Protein AF-A3JB88-F1 (afdb_monomer)

pLDDT: mean 96.08, std 3.91, range [72.88, 98.44]

Sequence (92 aa):
MVTVARALNRLLPEQVFCDAFTFDSFWLHRLFRAAAIEPEFQLESVSVLLNSRQVKLWPDARQHVITELGLPVHRAENDALILSHTWQRLSR

Mean predicted aligned error: 2.75 Å

Structure (mmCIF, N/CA/C/O backbone):
data_AF-A3JB88-F1
#
_entry.id   AF-A3JB88-F1
#
loop_
_atom_site.group_PDB
_atom_site.id
_atom_site.type_symbol
_atom_site.label_atom_id
_atom_site.label_alt_id
_atom_site.label_comp_id
_atom_site.label_asym_id
_atom_site.label_entity_id
_atom_site.label_seq_id
_atom_site.pdbx_PDB_ins_code
_atom_site.Cartn_x
_atom_site.Cartn_y
_atom_site.Cartn_z
_atom_site.occupancy
_atom_site.B_iso_or_equiv
_atom_site.auth_seq_id
_atom_site.auth_comp_id
_atom_site.auth_asym_id
_atom_site.auth_atom_id
_atom_site.pdbx_PDB_model_num
ATOM 1 N N . MET A 1 1 ? 13.345 -6.729 -13.714 1.00 77.06 1 MET A N 1
ATOM 2 C CA . MET A 1 1 ? 12.7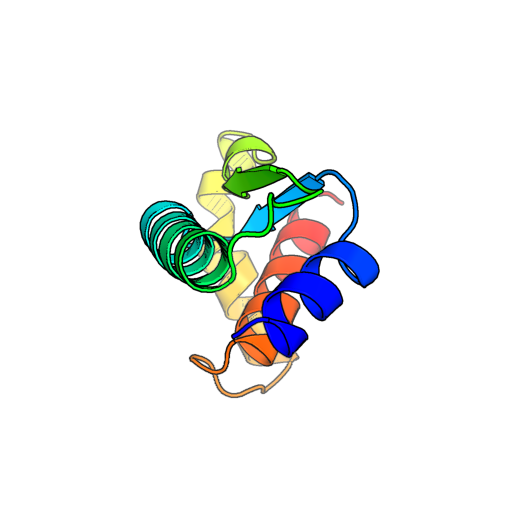87 -5.381 -13.456 1.00 77.06 1 MET A CA 1
ATOM 3 C C . MET A 1 1 ? 11.697 -5.025 -14.457 1.00 77.06 1 MET A C 1
ATOM 5 O O . MET A 1 1 ? 10.557 -4.901 -14.035 1.00 77.06 1 MET A O 1
ATOM 9 N N . VAL A 1 2 ? 11.984 -4.995 -15.765 1.00 95.19 2 VAL A N 1
ATOM 10 C CA . VAL A 1 2 ? 10.995 -4.677 -16.822 1.00 95.19 2 VAL A CA 1
ATOM 11 C C . VAL A 1 2 ? 9.701 -5.503 -16.736 1.00 95.19 2 VAL A C 1
ATOM 13 O O . VAL A 1 2 ? 8.614 -4.936 -16.786 1.00 95.19 2 VAL A O 1
ATOM 16 N N . THR A 1 3 ? 9.791 -6.827 -16.554 1.00 97.62 3 THR A N 1
ATOM 17 C CA . THR A 1 3 ? 8.603 -7.699 -16.453 1.00 97.62 3 THR A CA 1
ATOM 18 C C . THR A 1 3 ? 7.689 -7.319 -15.290 1.00 97.62 3 THR A C 1
ATOM 20 O O . THR A 1 3 ? 6.474 -7.324 -15.454 1.00 97.62 3 THR A O 1
ATOM 23 N N . VAL A 1 4 ? 8.271 -6.957 -14.141 1.00 97.62 4 VAL A N 1
ATOM 24 C CA . VAL A 1 4 ? 7.517 -6.579 -12.938 1.00 97.62 4 VAL A CA 1
ATOM 25 C C . VAL A 1 4 ? 6.867 -5.213 -13.133 1.00 97.62 4 VAL A C 1
ATOM 27 O O . VAL A 1 4 ? 5.665 -5.105 -12.944 1.00 97.62 4 VAL A O 1
ATOM 30 N N . ALA A 1 5 ? 7.611 -4.206 -13.605 1.00 98.38 5 ALA A N 1
ATOM 31 C CA . ALA A 1 5 ? 7.066 -2.871 -13.874 1.00 98.38 5 ALA A CA 1
ATOM 32 C C . ALA A 1 5 ? 5.869 -2.919 -14.844 1.00 98.38 5 ALA A C 1
ATOM 34 O O . ALA A 1 5 ? 4.805 -2.380 -14.556 1.00 98.38 5 ALA A O 1
ATOM 35 N N . ARG A 1 6 ? 5.994 -3.668 -15.950 1.00 98.38 6 ARG A N 1
ATOM 36 C CA . ARG A 1 6 ? 4.881 -3.862 -16.895 1.00 98.38 6 ARG A CA 1
ATOM 37 C C . ARG A 1 6 ? 3.718 -4.649 -16.298 1.00 98.38 6 ARG A C 1
ATOM 39 O O . ARG A 1 6 ? 2.582 -4.430 -16.695 1.00 98.38 6 ARG A O 1
ATOM 46 N N . ALA A 1 7 ? 3.986 -5.618 -15.424 1.00 98.44 7 ALA A N 1
ATOM 47 C CA . ALA A 1 7 ? 2.921 -6.356 -14.756 1.00 98.44 7 ALA A CA 1
ATOM 48 C C . ALA A 1 7 ? 2.136 -5.443 -13.808 1.00 98.44 7 ALA A C 1
ATOM 50 O O . ALA A 1 7 ? 0.915 -5.497 -13.830 1.00 98.44 7 ALA A O 1
ATOM 51 N N . LEU A 1 8 ? 2.817 -4.573 -13.057 1.00 98.00 8 LEU A N 1
ATOM 52 C CA . LEU A 1 8 ? 2.164 -3.590 -12.193 1.00 98.00 8 LEU A CA 1
ATOM 53 C C . LEU A 1 8 ? 1.277 -2.635 -12.999 1.00 98.00 8 LEU A C 1
ATOM 55 O O . LEU A 1 8 ? 0.100 -2.541 -12.682 1.00 98.00 8 LEU A O 1
ATOM 59 N N . ASN A 1 9 ? 1.782 -2.038 -14.087 1.00 98.38 9 ASN A N 1
ATOM 60 C CA . ASN A 1 9 ? 0.966 -1.169 -14.953 1.00 98.38 9 ASN A CA 1
ATOM 61 C C . ASN A 1 9 ? -0.265 -1.884 -15.535 1.00 98.38 9 ASN A C 1
ATOM 63 O O . ASN A 1 9 ? -1.311 -1.275 -15.697 1.00 98.38 9 ASN A O 1
ATOM 67 N N . ARG A 1 10 ? -0.170 -3.187 -15.838 1.00 98.31 10 ARG A N 1
ATOM 68 C CA . ARG A 1 10 ? -1.316 -3.952 -16.360 1.00 98.31 10 ARG A CA 1
ATOM 69 C C . ARG A 1 10 ? -2.334 -4.363 -15.298 1.00 98.31 10 ARG A C 1
ATOM 71 O O . ARG A 1 10 ? -3.489 -4.585 -15.642 1.00 98.31 10 ARG A O 1
ATOM 78 N N . LEU A 1 11 ? -1.887 -4.617 -14.069 1.00 97.88 11 LEU A N 1
ATOM 79 C CA . LEU A 1 11 ? -2.711 -5.230 -13.022 1.00 97.88 11 LEU A CA 1
ATOM 80 C C . LEU A 1 11 ? -3.328 -4.203 -12.077 1.00 97.88 11 LEU A C 1
ATOM 82 O O . LEU A 1 11 ? -4.376 -4.476 -11.496 1.00 97.88 11 LEU A O 1
ATOM 86 N N . LEU A 1 12 ? -2.662 -3.067 -11.878 1.00 97.38 12 LEU A N 1
ATOM 87 C CA . LEU A 1 12 ? -3.115 -2.039 -10.956 1.00 97.38 12 LEU A CA 1
ATOM 88 C C . LEU A 1 12 ? -4.037 -1.037 -11.666 1.00 97.38 12 LEU A C 1
ATOM 90 O O . LEU A 1 12 ? -3.787 -0.690 -12.819 1.00 97.38 12 LEU A O 1
ATOM 94 N N . PRO A 1 13 ? -5.098 -0.567 -10.991 1.00 97.38 13 PRO A N 1
ATOM 95 C CA . PRO A 1 13 ? -5.900 0.551 -11.476 1.00 97.38 13 PRO A CA 1
ATOM 96 C C . PRO A 1 13 ? -5.119 1.872 -11.392 1.00 97.38 13 PRO A C 1
ATOM 98 O O . PRO A 1 13 ? -4.068 1.944 -10.760 1.00 97.38 13 PRO A O 1
ATOM 101 N N . GLU A 1 14 ? -5.684 2.937 -11.968 1.00 97.69 14 GLU A N 1
ATOM 102 C CA . GLU A 1 14 ? -5.081 4.280 -12.006 1.00 97.69 14 GLU A CA 1
ATOM 103 C C . GLU A 1 14 ? -4.743 4.843 -10.613 1.00 97.69 14 GLU A C 1
ATOM 105 O O . GLU A 1 14 ? -3.784 5.596 -10.477 1.00 97.69 14 GLU A O 1
ATOM 110 N N . GLN A 1 15 ? -5.479 4.460 -9.565 1.00 97.50 15 GLN A N 1
ATOM 111 C CA . GLN A 1 15 ? -5.202 4.877 -8.190 1.00 97.50 15 GLN A CA 1
ATOM 112 C C . GLN A 1 15 ? -5.165 3.677 -7.243 1.00 97.50 15 GLN A C 1
ATOM 114 O O . GLN A 1 15 ? -6.095 2.870 -7.200 1.00 97.50 15 GLN A O 1
ATOM 119 N N . VAL A 1 16 ? -4.091 3.576 -6.460 1.00 97.69 16 VAL A N 1
ATOM 120 C CA . VAL A 1 16 ? -3.856 2.500 -5.490 1.00 97.69 16 VAL A CA 1
ATOM 121 C C . VAL A 1 16 ? -3.426 3.059 -4.139 1.00 97.69 16 VAL A C 1
ATOM 123 O O . VAL A 1 16 ? -2.762 4.090 -4.054 1.00 97.69 16 VAL A O 1
ATOM 126 N N . PHE A 1 17 ? -3.785 2.352 -3.068 1.00 97.94 17 PHE A N 1
ATOM 127 C CA . PHE A 1 17 ? -3.543 2.788 -1.694 1.00 97.94 17 PHE A CA 1
ATOM 128 C C . PHE A 1 17 ? -2.671 1.789 -0.934 1.00 97.94 17 PHE A C 1
ATOM 130 O O . PHE A 1 17 ? -2.794 0.578 -1.120 1.00 97.94 17 PHE A O 1
ATOM 137 N N . CYS A 1 18 ? -1.822 2.300 -0.047 1.00 97.75 18 CYS A N 1
ATOM 138 C CA . CYS A 1 18 ? -0.939 1.515 0.820 1.00 97.75 18 CYS A CA 1
ATOM 139 C C . CYS A 1 18 ? -0.904 2.079 2.249 1.00 97.75 18 CYS A C 1
ATOM 141 O O . CYS A 1 18 ? -1.320 3.213 2.485 1.00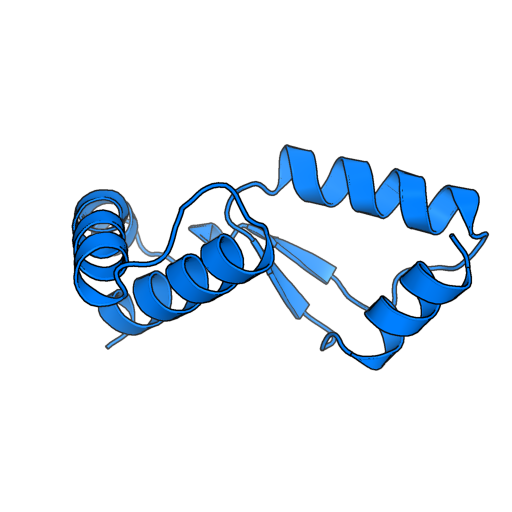 97.75 18 CYS A O 1
ATOM 143 N N . ASP A 1 19 ? -0.402 1.310 3.215 1.00 95.12 19 ASP A N 1
ATOM 144 C CA . ASP A 1 19 ? -0.227 1.748 4.607 1.00 95.12 19 ASP A CA 1
ATOM 145 C C . ASP A 1 19 ? 1.217 2.166 4.951 1.00 95.12 19 ASP A C 1
ATOM 147 O O . ASP A 1 19 ? 1.449 2.711 6.031 1.00 95.12 19 ASP A O 1
ATOM 151 N N . ALA A 1 20 ? 2.168 2.007 4.020 1.00 95.69 20 ALA A N 1
ATOM 152 C CA . ALA A 1 20 ? 3.580 2.357 4.186 1.00 95.69 20 ALA A CA 1
ATOM 153 C C . ALA A 1 20 ? 4.111 3.269 3.059 1.00 95.69 20 ALA A C 1
ATOM 155 O O . ALA A 1 20 ? 5.212 3.066 2.543 1.00 95.69 20 ALA A O 1
ATOM 156 N N . PHE A 1 21 ? 3.355 4.320 2.711 1.00 97.00 21 PHE A N 1
ATOM 157 C CA . PHE A 1 21 ? 3.591 5.192 1.547 1.00 97.00 21 PHE A CA 1
ATOM 158 C C . PHE A 1 21 ? 5.053 5.595 1.302 1.00 97.00 21 PHE A C 1
ATOM 160 O O . PHE A 1 21 ? 5.540 5.470 0.180 1.00 97.00 21 PHE A O 1
ATOM 167 N N . THR A 1 22 ? 5.786 6.037 2.328 1.00 97.12 22 THR A N 1
ATOM 168 C CA . THR A 1 22 ? 7.199 6.442 2.188 1.00 97.12 22 THR A CA 1
ATOM 169 C C . THR A 1 22 ? 8.092 5.306 1.679 1.00 97.12 22 THR A C 1
ATOM 171 O O . THR A 1 22 ? 8.986 5.538 0.869 1.00 97.12 22 THR A O 1
ATOM 174 N N . PHE A 1 23 ? 7.859 4.074 2.134 1.00 97.06 23 PHE A N 1
ATOM 175 C CA . PHE A 1 23 ? 8.637 2.908 1.718 1.00 97.06 23 PHE A CA 1
ATOM 176 C C . PHE A 1 23 ? 8.191 2.400 0.347 1.00 97.06 23 PHE A C 1
ATOM 178 O O . PHE A 1 23 ? 9.032 2.163 -0.522 1.00 97.06 23 PHE A O 1
ATOM 185 N N . ASP A 1 24 ? 6.883 2.276 0.133 1.00 97.62 24 ASP A N 1
ATOM 186 C CA . ASP A 1 24 ? 6.335 1.733 -1.110 1.00 97.62 24 ASP A CA 1
ATOM 187 C C . ASP A 1 24 ? 6.634 2.649 -2.302 1.00 97.62 24 ASP A C 1
ATOM 189 O O . ASP A 1 24 ? 7.118 2.186 -3.337 1.00 97.62 24 ASP A O 1
ATOM 193 N N . SER A 1 25 ? 6.464 3.966 -2.140 1.00 97.81 25 SER A N 1
ATOM 194 C CA . SER A 1 25 ? 6.812 4.949 -3.176 1.00 97.81 25 SER A CA 1
ATOM 195 C C . SER A 1 25 ? 8.305 4.927 -3.518 1.00 97.81 25 SER A C 1
ATOM 197 O O . SER A 1 25 ? 8.671 4.968 -4.695 1.00 97.81 25 SER A O 1
ATOM 199 N N . PHE A 1 26 ? 9.180 4.786 -2.518 1.00 98.19 26 PHE A N 1
ATOM 200 C CA . PHE A 1 26 ? 10.622 4.676 -2.723 1.00 98.19 26 PHE A CA 1
ATOM 201 C C . PHE A 1 26 ? 10.991 3.447 -3.568 1.00 98.19 26 PHE A C 1
ATOM 203 O O . PHE A 1 26 ? 11.761 3.558 -4.530 1.00 98.19 26 PHE A O 1
ATOM 210 N N . TRP A 1 27 ? 10.441 2.273 -3.245 1.00 97.88 27 TRP A N 1
ATOM 211 C CA . TRP A 1 27 ? 10.744 1.043 -3.980 1.00 97.88 27 TRP A CA 1
ATOM 212 C C . TRP A 1 27 ? 10.137 1.025 -5.380 1.00 97.88 27 TRP A C 1
ATOM 214 O O . TRP A 1 27 ? 10.813 0.598 -6.321 1.00 97.88 27 TRP A O 1
ATOM 224 N N . LEU A 1 28 ? 8.921 1.550 -5.547 1.00 97.94 28 LEU A N 1
ATOM 225 C CA . LEU A 1 28 ? 8.314 1.727 -6.864 1.00 97.94 28 LEU A CA 1
ATOM 226 C C . LEU A 1 28 ? 9.144 2.669 -7.734 1.00 97.94 28 LEU A C 1
ATOM 228 O O . LEU A 1 28 ? 9.485 2.302 -8.858 1.00 97.94 28 LEU A O 1
ATOM 232 N N . HIS A 1 29 ? 9.561 3.823 -7.208 1.00 98.06 29 HIS A N 1
ATOM 233 C CA . HIS A 1 29 ? 10.418 4.749 -7.945 1.00 98.06 29 HIS A CA 1
ATOM 234 C C . HIS A 1 29 ? 11.699 4.059 -8.433 1.00 98.06 29 HIS A C 1
ATOM 236 O O . HIS A 1 29 ? 12.059 4.159 -9.608 1.00 98.06 29 HIS A O 1
ATOM 242 N N . ARG A 1 30 ? 12.378 3.300 -7.560 1.00 98.31 30 ARG A N 1
ATOM 243 C CA . ARG A 1 30 ? 13.584 2.552 -7.951 1.00 98.31 30 ARG A CA 1
ATOM 244 C C . ARG A 1 30 ? 13.299 1.494 -9.016 1.00 98.31 30 ARG A C 1
ATOM 246 O O . ARG A 1 30 ? 14.103 1.360 -9.938 1.00 98.31 30 ARG A O 1
ATOM 253 N N . LEU A 1 31 ? 12.192 0.758 -8.906 1.00 98.25 31 LEU A N 1
ATOM 254 C CA . LEU A 1 31 ? 11.791 -0.262 -9.878 1.00 98.25 31 LEU A CA 1
ATOM 255 C C . LEU A 1 31 ? 11.538 0.346 -11.263 1.00 98.25 31 LEU A C 1
ATOM 257 O O . LEU A 1 31 ? 12.110 -0.129 -12.245 1.00 98.25 31 LEU A O 1
ATOM 261 N N . PHE A 1 32 ? 10.706 1.386 -11.338 1.00 98.44 32 PHE A N 1
ATOM 262 C CA . PHE A 1 32 ? 10.318 2.027 -12.596 1.00 98.44 32 PHE A CA 1
ATOM 263 C C . PHE A 1 32 ? 11.495 2.752 -13.252 1.00 98.44 32 PHE A C 1
ATOM 265 O O . PHE A 1 32 ? 11.762 2.541 -14.437 1.00 98.44 32 PHE A O 1
ATOM 272 N N . ARG A 1 33 ? 12.311 3.462 -12.460 1.00 98.25 33 ARG A N 1
ATOM 273 C CA . ARG A 1 33 ? 13.556 4.074 -12.944 1.00 98.25 33 ARG A CA 1
ATOM 274 C C . ARG A 1 33 ? 14.524 3.035 -13.515 1.00 98.25 33 ARG A C 1
ATOM 276 O O . ARG A 1 33 ? 15.084 3.249 -14.584 1.00 98.25 33 ARG A O 1
ATOM 283 N N . ALA A 1 34 ? 14.715 1.902 -12.834 1.00 98.19 34 ALA A N 1
ATOM 284 C CA . ALA A 1 34 ? 15.588 0.827 -13.316 1.00 98.19 34 ALA A CA 1
ATOM 285 C C . ALA A 1 34 ? 15.024 0.090 -14.544 1.00 98.19 34 ALA A C 1
ATOM 287 O O . ALA A 1 34 ? 1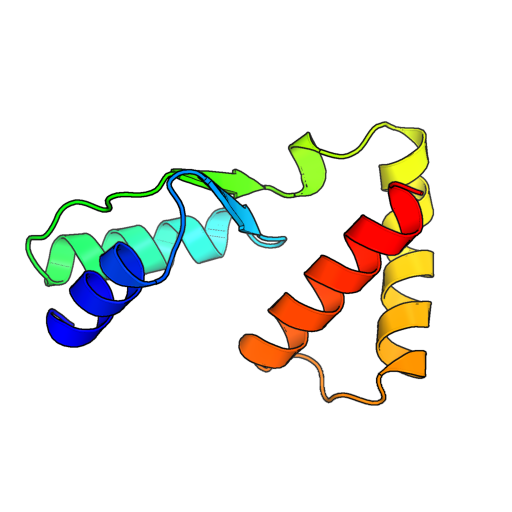5.779 -0.541 -15.282 1.00 98.19 34 ALA A O 1
ATOM 288 N N . ALA A 1 35 ? 13.706 0.132 -14.753 1.00 98.12 35 ALA A N 1
ATOM 289 C CA . ALA A 1 35 ? 13.038 -0.460 -15.906 1.00 98.12 35 ALA A CA 1
ATOM 290 C C . ALA A 1 35 ? 12.921 0.492 -17.110 1.00 98.12 35 ALA A C 1
ATOM 292 O O . ALA A 1 35 ? 12.558 0.012 -18.182 1.00 98.12 35 ALA A O 1
ATOM 293 N N . ALA A 1 36 ? 13.218 1.789 -16.940 1.00 97.94 36 ALA A N 1
ATOM 294 C CA . ALA A 1 36 ? 12.973 2.844 -17.928 1.00 97.94 36 ALA A CA 1
ATOM 295 C C . ALA A 1 36 ? 11.518 2.843 -18.446 1.00 97.94 36 ALA A C 1
ATOM 297 O O . ALA A 1 36 ? 11.264 2.922 -19.647 1.00 97.94 36 ALA A O 1
ATOM 298 N N . ILE A 1 37 ? 10.568 2.686 -17.522 1.00 97.88 37 ILE A N 1
ATOM 299 C CA . ILE A 1 37 ? 9.120 2.690 -17.765 1.00 97.88 37 ILE A CA 1
ATOM 300 C C . ILE A 1 37 ? 8.504 3.702 -16.802 1.00 97.88 37 ILE A C 1
ATOM 302 O O . ILE A 1 37 ? 8.950 3.793 -15.660 1.00 97.88 37 ILE A O 1
ATOM 306 N N . GLU A 1 38 ? 7.475 4.418 -17.245 1.00 97.88 38 GLU A N 1
ATOM 307 C CA . GLU A 1 38 ? 6.679 5.282 -16.373 1.00 97.88 38 GLU A CA 1
ATOM 308 C C . GLU A 1 38 ? 5.550 4.477 -15.700 1.00 97.88 38 GLU A C 1
ATOM 310 O O . GLU A 1 38 ? 4.935 3.622 -16.351 1.00 97.88 38 GLU A O 1
ATOM 315 N N . PRO A 1 39 ? 5.272 4.701 -14.406 1.00 97.62 39 PRO A N 1
ATOM 316 C CA . PRO A 1 39 ? 4.116 4.104 -13.750 1.00 97.62 39 PRO A CA 1
ATOM 317 C C . PRO A 1 39 ? 2.813 4.649 -14.352 1.00 97.62 39 PRO A C 1
ATOM 319 O O . PRO A 1 39 ? 2.665 5.850 -14.555 1.00 97.62 39 PRO A O 1
ATOM 322 N N . GLU A 1 40 ? 1.854 3.760 -14.604 1.00 98.44 40 GLU A N 1
ATOM 323 C CA . GLU A 1 40 ? 0.515 4.102 -15.127 1.00 98.44 40 GLU A CA 1
ATOM 324 C C . GLU A 1 40 ? -0.534 4.257 -14.010 1.00 98.44 40 GLU A C 1
ATOM 326 O O . GLU A 1 40 ? -1.734 4.292 -14.262 1.00 98.44 40 GLU A O 1
ATOM 331 N N . PHE A 1 41 ? -0.077 4.342 -12.761 1.00 98.44 41 PHE A N 1
ATOM 332 C CA . PHE A 1 41 ? -0.916 4.468 -11.577 1.00 98.44 41 PHE A CA 1
ATOM 333 C C . PHE A 1 41 ? -0.306 5.444 -10.569 1.00 98.44 41 PHE A C 1
ATOM 335 O O . PHE A 1 41 ? 0.909 5.650 -10.524 1.00 98.44 41 PHE A O 1
ATOM 342 N N . GLN A 1 42 ? -1.159 6.001 -9.718 1.00 98.00 42 GLN A N 1
ATOM 343 C CA . GLN A 1 42 ? -0.797 6.834 -8.583 1.00 98.00 42 GLN A CA 1
ATOM 344 C C . GLN A 1 42 ? -0.887 6.015 -7.299 1.00 98.00 42 GLN A C 1
ATOM 346 O O . GLN A 1 42 ? -1.908 5.382 -7.022 1.00 98.00 42 GLN A O 1
ATOM 351 N N . LEU A 1 43 ? 0.186 6.032 -6.510 1.00 98.31 43 LEU A N 1
ATOM 352 C CA . LEU A 1 43 ? 0.191 5.470 -5.165 1.00 98.31 43 LEU A CA 1
ATOM 353 C C . LEU A 1 43 ? -0.155 6.566 -4.159 1.00 98.31 43 LEU A C 1
ATOM 355 O O . LEU A 1 43 ? 0.419 7.651 -4.216 1.00 98.31 43 LEU A O 1
ATOM 359 N N . GLU A 1 44 ? -1.018 6.258 -3.198 1.00 98.19 44 GLU A N 1
ATOM 360 C CA . GLU A 1 44 ? -1.338 7.155 -2.093 1.00 98.19 44 GLU A CA 1
ATOM 361 C C . GLU A 1 44 ? -1.425 6.408 -0.753 1.00 98.19 44 GLU A C 1
ATOM 363 O O . GLU A 1 44 ? -1.512 5.178 -0.692 1.00 98.19 44 GLU A O 1
ATOM 368 N N . SER A 1 45 ? -1.353 7.147 0.354 1.00 97.44 45 SER A N 1
ATOM 369 C CA . SER A 1 45 ? -1.543 6.575 1.688 1.00 97.44 45 SER A CA 1
ATOM 370 C C . SER A 1 45 ? -3.020 6.294 1.938 1.00 97.44 45 SER A C 1
ATOM 372 O O . SER A 1 45 ? -3.855 7.173 1.751 1.00 97.44 45 SER A O 1
ATOM 374 N N . VAL A 1 46 ? -3.356 5.125 2.483 1.00 96.94 46 VAL A N 1
ATOM 375 C CA . VAL A 1 46 ? -4.725 4.797 2.916 1.00 96.94 46 VAL A CA 1
ATOM 376 C C . VAL A 1 46 ? -5.274 5.812 3.922 1.00 96.94 46 VAL A C 1
ATOM 378 O O . VAL A 1 46 ? -6.484 5.997 4.011 1.00 96.94 46 VAL A O 1
ATOM 381 N N . SER A 1 47 ? -4.401 6.517 4.652 1.00 94.94 47 SER A N 1
ATOM 382 C CA . SER A 1 47 ? -4.799 7.546 5.616 1.00 94.94 47 SER A CA 1
ATOM 383 C C . SER A 1 47 ? -5.635 8.666 4.998 1.00 94.94 47 SER A C 1
ATOM 385 O O . SER A 1 47 ? -6.428 9.265 5.716 1.00 94.94 47 SER A O 1
ATOM 387 N N . VAL A 1 48 ? -5.491 8.948 3.694 1.00 96.25 48 VAL A N 1
ATOM 388 C CA . VAL A 1 48 ? -6.290 9.986 3.012 1.00 96.25 48 VAL A CA 1
ATOM 389 C C . VAL A 1 48 ? -7.764 9.598 2.885 1.00 96.25 48 VAL A C 1
ATOM 391 O O . VAL A 1 48 ? -8.620 10.465 2.747 1.00 96.25 48 VAL A O 1
ATOM 394 N N . LEU A 1 49 ? -8.071 8.300 2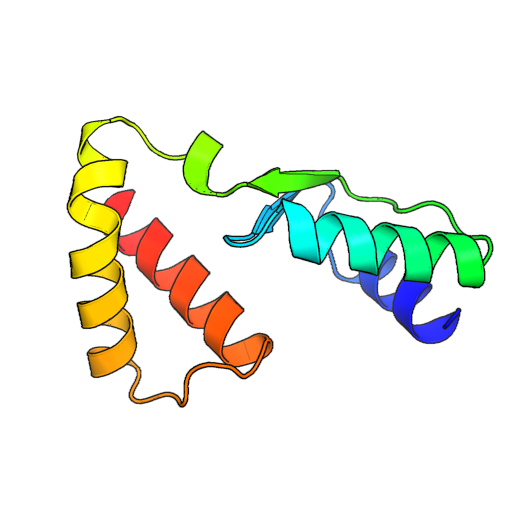.972 1.00 96.31 49 LEU A N 1
ATOM 395 C CA . LEU A 1 49 ? -9.434 7.772 2.923 1.00 96.31 49 LEU A CA 1
ATOM 396 C C . LEU A 1 49 ? -10.121 7.774 4.294 1.00 96.31 49 LEU A C 1
ATOM 398 O O . LEU A 1 49 ? -11.298 7.432 4.385 1.00 96.31 49 LEU A O 1
ATOM 402 N N . LEU A 1 50 ? -9.393 8.098 5.366 1.00 96.75 50 LEU A N 1
ATOM 403 C CA . LEU A 1 50 ? -9.866 7.955 6.738 1.00 96.75 50 LEU A CA 1
ATOM 404 C C . LEU A 1 50 ? -10.175 9.314 7.358 1.00 96.75 50 LEU A C 1
ATOM 406 O O . LEU A 1 50 ? -9.350 10.225 7.364 1.00 96.75 50 LEU A O 1
ATOM 410 N N . ASN A 1 51 ? -11.341 9.425 7.989 1.00 96.69 51 ASN A N 1
ATOM 411 C CA . ASN A 1 51 ? -11.634 10.545 8.876 1.00 96.69 51 ASN A CA 1
ATOM 412 C C . ASN A 1 51 ? -10.978 10.359 10.260 1.00 96.69 51 ASN A C 1
ATOM 414 O O . ASN A 1 51 ? -10.561 9.263 10.644 1.00 96.69 51 ASN A O 1
ATOM 418 N N . SER A 1 52 ? -10.954 11.420 11.071 1.00 96.00 52 SER A N 1
ATOM 419 C CA . SER A 1 52 ? -10.308 11.420 12.394 1.00 96.00 52 SER A CA 1
ATOM 420 C C . SER A 1 52 ? -10.834 10.352 13.361 1.00 96.00 52 SER A C 1
ATOM 422 O O . SER A 1 52 ? -10.111 9.938 14.266 1.00 96.00 52 SER A O 1
ATOM 424 N N . ARG A 1 53 ? -12.089 9.905 13.211 1.00 96.31 53 ARG A N 1
ATOM 425 C CA . ARG A 1 53 ? -12.646 8.805 14.013 1.00 96.31 53 ARG A CA 1
ATOM 426 C C . ARG A 1 53 ? -12.113 7.462 13.521 1.00 96.31 53 ARG A C 1
ATOM 428 O O . ARG A 1 53 ? -11.677 6.662 14.340 1.00 96.31 53 ARG A O 1
ATOM 435 N N . GLN A 1 54 ? -12.114 7.228 12.212 1.00 97.19 54 GLN A N 1
ATOM 436 C CA . GLN A 1 54 ? -11.611 5.992 11.608 1.00 97.19 54 GLN A CA 1
ATOM 437 C C . GLN A 1 54 ? -10.114 5.801 11.870 1.00 97.19 54 GLN A C 1
ATOM 439 O O . GLN A 1 54 ? -9.707 4.696 12.207 1.00 97.19 54 GLN A O 1
ATOM 444 N N . VAL A 1 55 ? -9.312 6.872 11.830 1.00 96.00 55 VAL A N 1
ATOM 445 C CA . VAL A 1 55 ? -7.883 6.820 12.193 1.00 96.00 55 VAL A CA 1
ATOM 446 C C . VAL A 1 55 ? -7.681 6.292 13.617 1.00 96.00 55 VAL A C 1
ATOM 448 O O . VAL A 1 55 ? -6.809 5.460 13.845 1.00 96.00 55 VAL A O 1
ATOM 451 N N . LYS A 1 56 ? -8.511 6.721 14.578 1.00 96.62 56 LYS A N 1
ATOM 452 C CA . LYS A 1 56 ? -8.434 6.239 15.970 1.00 96.62 56 LYS A CA 1
ATOM 453 C C . LYS A 1 56 ? -8.829 4.769 16.110 1.00 96.62 56 LYS A C 1
ATOM 455 O O . LYS A 1 56 ? -8.269 4.081 16.951 1.00 96.62 56 LYS A O 1
ATOM 460 N N . LEU A 1 57 ? -9.783 4.303 15.304 1.00 97.19 57 LEU A N 1
ATOM 461 C CA . LEU A 1 57 ? -10.275 2.919 15.323 1.00 97.19 57 LEU A CA 1
ATOM 462 C C . LEU A 1 57 ? -9.402 1.954 14.506 1.00 97.19 57 LEU A C 1
ATOM 464 O O . LEU A 1 57 ? -9.574 0.739 14.598 1.00 97.19 57 LEU A O 1
ATOM 468 N N . TRP A 1 58 ? -8.486 2.482 13.693 1.00 97.31 58 TRP A N 1
ATOM 469 C CA . TRP A 1 58 ? -7.668 1.705 12.767 1.00 97.31 58 TRP A CA 1
ATOM 470 C C . TRP A 1 58 ? -6.838 0.598 13.428 1.00 97.31 58 TRP A C 1
ATOM 472 O O . TRP A 1 58 ? -6.909 -0.532 12.938 1.00 97.31 58 TRP A O 1
ATOM 482 N N . PRO A 1 59 ? -6.087 0.847 14.522 1.00 96.50 59 PRO A N 1
ATOM 483 C CA . PRO A 1 59 ? -5.257 -0.192 15.132 1.00 96.50 59 PRO A CA 1
ATOM 484 C C . PRO A 1 59 ? -6.082 -1.394 15.610 1.00 96.50 59 PRO A C 1
ATOM 486 O O . PRO A 1 59 ? -5.745 -2.536 15.296 1.00 96.50 59 PRO A O 1
ATOM 489 N N . ASP A 1 60 ? -7.208 -1.133 16.279 1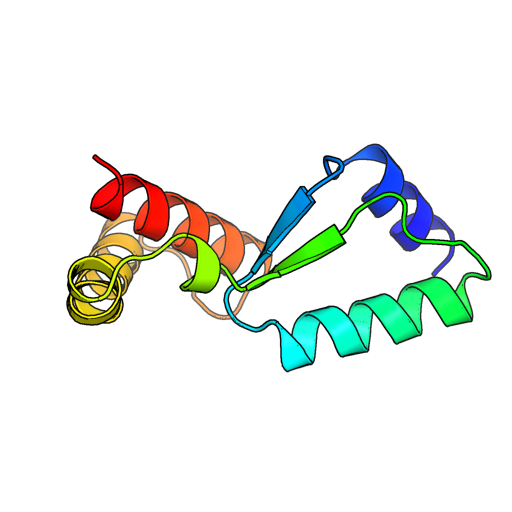.00 97.44 60 ASP A N 1
ATOM 490 C CA . ASP A 1 60 ? -8.094 -2.174 16.808 1.00 97.44 60 ASP A CA 1
ATOM 491 C C . ASP A 1 60 ? -8.757 -2.968 15.676 1.00 97.44 60 ASP A C 1
ATOM 493 O O . ASP A 1 60 ? -8.782 -4.201 15.691 1.00 97.44 60 ASP A O 1
ATOM 497 N N . ALA A 1 61 ? -9.251 -2.274 14.644 1.00 96.94 61 ALA A N 1
ATOM 498 C CA . ALA A 1 61 ? -9.837 -2.918 13.474 1.00 96.94 61 ALA A CA 1
ATOM 499 C C . ALA A 1 61 ? -8.821 -3.808 12.747 1.00 96.94 61 ALA A C 1
ATOM 501 O O . ALA A 1 61 ? -9.157 -4.935 12.374 1.00 96.94 61 ALA A O 1
ATOM 502 N N . ARG A 1 62 ? -7.576 -3.337 12.591 1.00 96.75 62 ARG A N 1
ATOM 503 C CA . ARG A 1 62 ? -6.497 -4.110 11.970 1.00 96.75 62 ARG A CA 1
ATOM 504 C C . A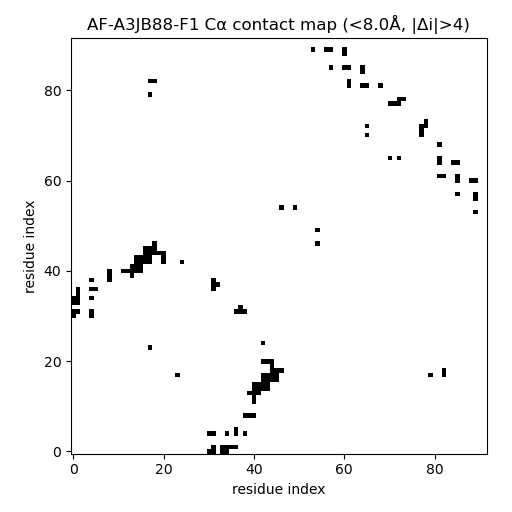RG A 1 62 ? -6.187 -5.363 12.777 1.00 96.75 62 ARG A C 1
ATOM 506 O O . ARG A 1 62 ? -6.092 -6.443 12.199 1.00 96.75 62 ARG A O 1
ATOM 513 N N . GLN A 1 63 ? -6.067 -5.242 14.098 1.00 96.38 63 GLN A N 1
ATOM 514 C CA . GLN A 1 63 ? -5.781 -6.386 14.959 1.00 96.38 63 GLN A CA 1
ATOM 515 C C . GLN A 1 63 ? -6.896 -7.437 14.896 1.00 96.38 63 GLN A C 1
ATOM 517 O O . GLN A 1 63 ? -6.607 -8.630 14.826 1.00 96.38 63 GLN A O 1
ATOM 522 N N . HIS A 1 64 ? -8.163 -7.013 14.854 1.00 96.31 64 HIS A N 1
ATOM 523 C CA . HIS A 1 64 ? -9.283 -7.933 14.655 1.00 96.31 64 HIS A CA 1
ATOM 524 C C . HIS A 1 64 ? -9.216 -8.651 13.305 1.00 96.31 64 HIS A C 1
ATOM 526 O O . HIS A 1 64 ? -9.406 -9.862 13.263 1.00 96.31 64 HIS A O 1
ATOM 532 N N . VAL A 1 65 ? -8.910 -7.936 12.218 1.00 96.88 65 VAL A N 1
ATOM 533 C CA . VAL A 1 65 ? -8.759 -8.537 10.882 1.00 96.88 65 VAL A CA 1
ATOM 534 C C . VAL A 1 65 ? -7.604 -9.541 10.846 1.00 96.88 65 VAL A C 1
ATOM 536 O O . VAL A 1 65 ? -7.771 -10.624 10.297 1.00 96.88 65 VAL A O 1
ATOM 539 N N . ILE A 1 66 ? -6.456 -9.222 11.452 1.00 95.94 66 ILE A N 1
ATOM 540 C CA . ILE A 1 66 ? -5.309 -10.143 11.534 1.00 95.94 66 ILE A CA 1
ATOM 541 C C . ILE A 1 66 ? -5.717 -11.442 12.234 1.00 95.94 66 ILE A C 1
ATOM 543 O O . ILE A 1 66 ? -5.463 -12.529 11.717 1.00 95.94 66 ILE A O 1
ATOM 547 N N . THR A 1 67 ? -6.381 -11.330 13.386 1.00 95.56 67 THR A N 1
ATOM 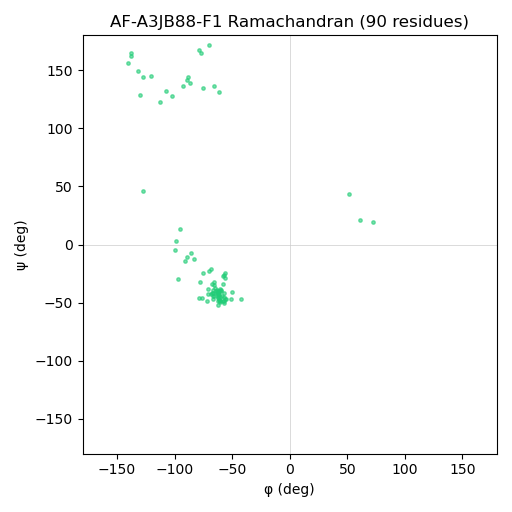548 C CA . THR A 1 67 ? -6.845 -12.490 14.156 1.00 95.56 67 THR A CA 1
ATOM 549 C C . THR A 1 67 ? -7.887 -13.305 13.387 1.00 95.56 67 THR A C 1
ATOM 551 O O . THR A 1 67 ? -7.827 -14.529 13.394 1.00 95.56 67 THR A O 1
ATOM 554 N N . GLU A 1 68 ? -8.827 -12.645 12.707 1.00 95.94 68 GLU A N 1
ATOM 555 C CA . GLU A 1 68 ? -9.898 -13.294 11.940 1.00 95.94 68 GLU A CA 1
ATOM 556 C C . GLU A 1 68 ? -9.376 -14.033 10.704 1.00 95.94 68 GLU A C 1
ATOM 558 O O . GLU A 1 68 ? -9.807 -15.151 10.430 1.00 95.94 68 GLU A O 1
ATOM 563 N N . LEU A 1 69 ? -8.443 -13.429 9.964 1.00 94.69 69 LEU A N 1
ATOM 564 C CA . LEU A 1 69 ? -7.861 -14.046 8.772 1.00 94.69 69 LEU A CA 1
ATOM 565 C C . LEU A 1 69 ? -6.852 -15.149 9.122 1.00 94.69 69 LEU A C 1
ATOM 567 O O . LEU A 1 69 ? -6.607 -16.028 8.299 1.00 94.69 69 LEU A O 1
ATOM 571 N N . GLY A 1 70 ? -6.241 -15.101 10.313 1.00 92.94 70 GLY A N 1
ATOM 572 C CA . GLY A 1 70 ? -5.240 -16.080 10.747 1.00 92.94 70 GLY A CA 1
ATOM 573 C C . GLY A 1 70 ? -3.995 -16.127 9.852 1.00 92.94 70 GLY A C 1
ATOM 574 O O . GLY A 1 70 ? -3.290 -17.136 9.822 1.00 92.94 70 GLY A O 1
ATOM 575 N N . LEU A 1 71 ? -3.736 -15.061 9.088 1.00 87.62 71 LEU A N 1
ATOM 576 C CA . LEU A 1 71 ? -2.638 -14.993 8.128 1.00 87.62 71 LEU A CA 1
ATOM 577 C C . LEU A 1 71 ? -1.347 -14.490 8.788 1.00 87.62 71 LEU A C 1
ATOM 579 O O . LEU A 1 71 ? -1.395 -13.577 9.615 1.00 87.62 71 LEU A O 1
ATOM 583 N N . PRO A 1 72 ? -0.172 -15.007 8.382 1.00 87.06 72 PRO A N 1
ATOM 584 C CA . PRO A 1 72 ? 1.105 -14.428 8.783 1.00 87.06 72 PRO A CA 1
ATOM 585 C C . PRO A 1 72 ? 1.241 -12.985 8.283 1.00 87.06 72 PRO A C 1
ATOM 587 O O . PRO A 1 72 ? 1.044 -12.722 7.095 1.00 87.06 72 PRO A O 1
ATOM 590 N N . VAL A 1 73 ? 1.625 -12.069 9.170 1.00 86.81 73 VAL A N 1
ATOM 591 C CA . VAL A 1 73 ? 2.001 -10.689 8.814 1.00 86.81 73 VAL A CA 1
ATOM 592 C C . VAL A 1 73 ? 3.414 -10.640 8.221 1.00 86.81 73 VAL A C 1
ATOM 594 O O . VAL A 1 73 ? 4.178 -11.597 8.361 1.00 86.81 73 VAL A O 1
ATOM 597 N N . HIS A 1 74 ? 3.771 -9.523 7.579 1.00 90.06 74 HIS A N 1
ATOM 598 C CA . HIS A 1 74 ? 5.077 -9.299 6.929 1.00 90.06 74 HIS A CA 1
ATOM 599 C C . HIS A 1 74 ? 5.293 -10.089 5.633 1.00 90.06 74 HIS A C 1
ATOM 601 O O . HIS A 1 74 ? 6.423 -10.252 5.162 1.00 90.06 74 HIS A O 1
ATOM 607 N N . ARG A 1 75 ? 4.201 -10.550 5.022 1.00 94.12 75 ARG A N 1
ATOM 608 C CA . ARG A 1 75 ? 4.181 -10.990 3.630 1.00 94.12 75 ARG A CA 1
ATOM 609 C C . ARG A 1 75 ? 3.316 -10.010 2.855 1.00 94.12 75 ARG A C 1
ATOM 611 O O . ARG A 1 75 ? 2.136 -9.889 3.160 1.00 94.12 75 ARG A O 1
ATOM 618 N N . ALA A 1 76 ? 3.880 -9.387 1.820 1.00 93.25 76 ALA A N 1
ATOM 619 C CA . ALA A 1 76 ? 3.237 -8.286 1.095 1.00 93.25 76 ALA A CA 1
ATOM 620 C C . ALA A 1 76 ? 1.790 -8.582 0.655 1.00 93.25 76 ALA A C 1
ATOM 622 O O . ALA A 1 76 ? 0.920 -7.729 0.797 1.00 93.25 76 ALA A O 1
ATOM 623 N N . GLU A 1 77 ? 1.502 -9.796 0.172 1.00 94.56 77 GLU A N 1
ATOM 624 C CA . GLU A 1 77 ? 0.133 -10.166 -0.218 1.00 94.56 77 GLU A CA 1
ATOM 625 C C . GLU A 1 77 ? -0.836 -10.241 0.971 1.00 94.56 77 GLU A C 1
ATOM 627 O O . GLU A 1 77 ? -1.979 -9.801 0.863 1.00 94.56 77 GLU A O 1
ATOM 632 N N . ASN A 1 78 ? -0.374 -10.754 2.115 1.00 96.62 78 ASN A N 1
ATOM 633 C CA . ASN A 1 78 ? -1.183 -10.857 3.323 1.00 96.62 78 ASN A CA 1
ATOM 634 C C . ASN A 1 78 ? -1.410 -9.464 3.904 1.00 96.62 78 ASN A C 1
ATOM 636 O O . ASN A 1 78 ? -2.531 -9.139 4.282 1.00 96.62 78 ASN A O 1
ATOM 640 N N . ASP A 1 79 ? -0.371 -8.627 3.923 1.00 96.31 79 ASP A N 1
ATOM 641 C CA . ASP A 1 79 ? -0.456 -7.252 4.409 1.00 96.31 79 ASP A CA 1
ATOM 642 C C . ASP A 1 79 ? -1.438 -6.429 3.555 1.00 96.31 79 ASP A C 1
ATOM 644 O O . ASP A 1 79 ? -2.281 -5.723 4.109 1.00 96.31 79 ASP A O 1
ATOM 648 N N . ALA A 1 80 ? -1.425 -6.594 2.225 1.00 95.94 80 ALA A N 1
ATOM 649 C CA . ALA A 1 80 ? -2.391 -5.960 1.324 1.00 95.94 80 ALA A CA 1
ATOM 650 C C . ALA A 1 80 ? -3.836 -6.444 1.561 1.00 95.94 80 ALA A C 1
ATOM 652 O O . ALA A 1 80 ? -4.774 -5.641 1.550 1.00 95.94 80 ALA A O 1
ATOM 653 N N . LEU A 1 81 ? -4.032 -7.743 1.819 1.00 96.75 81 LEU A N 1
ATOM 654 C CA . LEU A 1 81 ? -5.351 -8.290 2.142 1.00 96.75 81 LEU A CA 1
ATOM 655 C C . LEU A 1 81 ? -5.860 -7.765 3.493 1.00 96.75 81 LEU A C 1
ATOM 657 O O . LEU A 1 81 ? -6.988 -7.279 3.584 1.00 96.75 81 LEU A O 1
ATOM 661 N N . ILE A 1 82 ? -5.014 -7.794 4.526 1.00 97.69 82 ILE A N 1
ATOM 662 C CA . ILE A 1 82 ? -5.311 -7.241 5.854 1.00 97.69 82 ILE A CA 1
ATOM 663 C C . ILE A 1 82 ? -5.675 -5.757 5.740 1.00 97.69 82 ILE A C 1
ATOM 665 O O . ILE A 1 82 ? -6.676 -5.326 6.318 1.00 97.69 82 ILE A O 1
ATOM 669 N N . LEU A 1 83 ? -4.909 -4.979 4.970 1.00 97.19 83 LEU A N 1
ATOM 670 C CA . LEU A 1 83 ? -5.167 -3.563 4.710 1.00 97.19 83 LEU A CA 1
ATOM 671 C C . LEU A 1 83 ? -6.560 -3.346 4.100 1.00 97.19 83 LEU A C 1
ATOM 673 O O . LEU A 1 83 ? -7.343 -2.548 4.623 1.00 97.19 83 LEU A O 1
ATOM 677 N N . SER A 1 84 ? -6.894 -4.093 3.044 1.00 96.81 84 SER A N 1
ATOM 678 C CA . SER A 1 84 ? -8.188 -3.989 2.362 1.00 96.81 84 SER A CA 1
ATOM 679 C C . SER A 1 84 ? -9.360 -4.302 3.299 1.00 96.81 84 SER A C 1
ATOM 681 O O . SER A 1 84 ? -10.295 -3.507 3.417 1.00 96.81 84 SER A O 1
ATOM 683 N N . HIS A 1 85 ? -9.286 -5.410 4.043 1.00 97.50 85 HIS A N 1
ATOM 684 C CA . HIS A 1 85 ? -10.325 -5.799 5.001 1.00 97.50 85 HIS A CA 1
ATO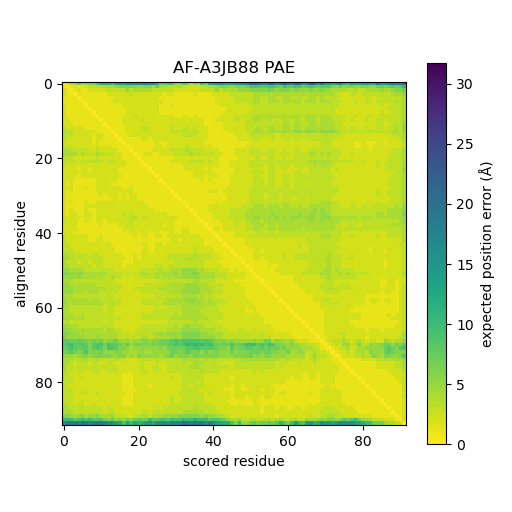M 685 C C . HIS A 1 85 ? -10.463 -4.800 6.160 1.00 97.50 85 HIS A C 1
ATOM 687 O O . HIS A 1 85 ? -11.580 -4.513 6.598 1.00 97.50 85 HIS A O 1
ATOM 693 N N . THR A 1 86 ? -9.349 -4.235 6.635 1.00 97.75 86 THR A N 1
ATOM 694 C CA . THR A 1 86 ? -9.352 -3.208 7.691 1.00 97.75 86 THR A CA 1
ATOM 695 C C . THR A 1 86 ? -10.095 -1.959 7.226 1.00 97.75 86 THR A C 1
ATOM 697 O O . THR A 1 86 ? -10.996 -1.479 7.918 1.00 97.75 86 THR A O 1
ATOM 700 N N . TRP A 1 87 ? -9.778 -1.467 6.025 1.00 97.62 87 TRP A N 1
ATOM 701 C CA . TRP A 1 87 ? -10.442 -0.302 5.444 1.00 97.62 87 TRP A CA 1
ATOM 702 C C . TRP A 1 87 ? -11.937 -0.546 5.209 1.00 97.62 87 TRP A C 1
ATOM 704 O O . TRP A 1 87 ? -12.763 0.279 5.604 1.00 97.62 87 TRP A O 1
ATOM 714 N N . GLN A 1 88 ? -12.307 -1.699 4.643 1.00 96.44 88 GLN A N 1
ATOM 715 C CA . GLN A 1 88 ? -13.710 -2.063 4.416 1.00 96.44 88 GLN A CA 1
ATOM 716 C C . GLN A 1 88 ? -14.510 -2.126 5.718 1.00 96.44 88 GLN A C 1
ATOM 718 O O . GLN A 1 88 ? -15.663 -1.708 5.751 1.00 96.44 88 GLN A O 1
ATOM 723 N N . ARG A 1 89 ? -13.917 -2.633 6.805 1.00 96.00 89 ARG A N 1
ATOM 724 C CA . ARG A 1 89 ? -14.589 -2.724 8.107 1.00 96.00 89 ARG A CA 1
ATOM 725 C C . ARG A 1 89 ? -14.898 -1.355 8.711 1.00 96.00 89 ARG A C 1
ATOM 727 O O . ARG A 1 89 ? -15.910 -1.222 9.390 1.00 96.00 89 ARG A O 1
ATOM 734 N N . LEU A 1 90 ? -14.056 -0.355 8.461 1.00 95.44 90 LEU A N 1
ATOM 735 C CA . LEU A 1 90 ? -14.228 1.008 8.978 1.00 95.44 90 LEU A CA 1
ATOM 736 C C . LEU A 1 90 ? -15.023 1.932 8.053 1.00 95.44 90 LEU A C 1
ATOM 738 O O . LEU A 1 90 ? -15.432 3.006 8.491 1.00 95.44 90 LEU A O 1
ATOM 742 N N . SER A 1 91 ? -15.216 1.528 6.799 1.00 90.06 91 SER A N 1
ATOM 743 C CA . SER A 1 91 ? -15.926 2.292 5.762 1.00 90.06 91 SER A CA 1
ATOM 744 C C . SER A 1 91 ? -17.382 1.844 5.565 1.00 90.06 91 SER A C 1
ATOM 746 O O . SER A 1 91 ? -18.056 2.340 4.665 1.00 90.06 91 SER A O 1
ATOM 748 N N . ARG A 1 92 ? -17.841 0.885 6.377 1.00 72.88 92 ARG A N 1
ATOM 749 C CA . ARG A 1 92 ? -19.244 0.460 6.501 1.00 72.88 92 ARG A CA 1
ATOM 7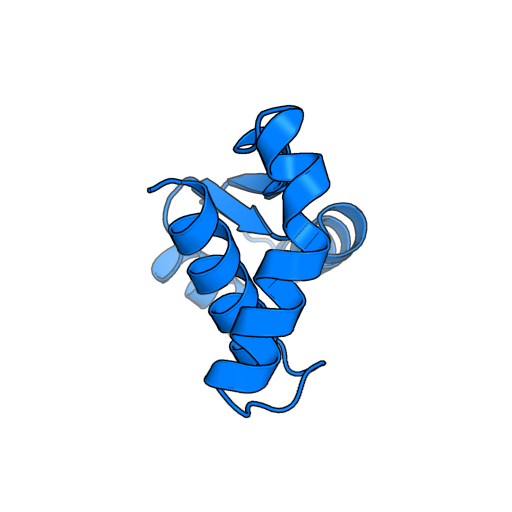50 C C . ARG A 1 92 ? -20.034 1.326 7.485 1.00 72.88 92 ARG A C 1
ATOM 752 O O . ARG A 1 92 ? -19.458 2.286 8.044 1.00 72.88 92 ARG A O 1
#

Foldseek 3Di:
DQVVQVVQQVPDDQEDEDQCCVVVVVVNVVVCVVNVHDRSHDYDYCVVVDDPVLVVCQVVLLVVLCVVVVDDPPDVVVRVVSVVSSSVVSVD

Secondary structure (DSSP, 8-state):
-HHHHHHHHHHS-SEEEES-HHHHHHHHHHHHHHHT---SSEEEEGGGG--HHHHHHHHHHHHHHHHHHTPPSS-HHHHHHHHHHHHHHH--

Solvent-accessible surface area (backbone atoms only — not comparable to full-atom values): 5368 Å² total; per-residue (Å²): 95,52,71,56,48,55,45,47,50,72,72,51,58,58,69,44,70,38,93,52,42,78,59,54,53,52,53,48,51,54,44,26,63,74,39,76,48,82,79,66,50,46,82,42,47,47,67,80,80,46,53,82,66,45,60,71,46,42,66,62,43,38,53,52,41,42,64,73,68,68,58,68,76,94,37,73,71,47,45,52,50,43,50,52,54,28,51,53,67,64,72,106

Radius of gyration: 14.67 Å; Cα contacts (8 Å, |Δi|>4): 79; chains: 1; bounding box: 35×28×35 Å

Nearest PDB structures (foldseek):
  6rj9-assembly1_C  TM=4.226E-01  e=4.062E+00  Streptococcus thermophilus LMD-9
  7mr4-assembly1_C  TM=3.354E-01  e=4.913E+00  Escherichia coli K-12
  7mr1-assembly1_C  TM=3.494E-01  e=9.262E+00  Escherichia coli K-12